Protein AF-A0A2M8PJW2-F1 (afdb_monomer_lite)

Secondary structure (DSSP, 8-state):
-HHHHHHHHHHHHHHHHHHHT-----GGGT----TTTSSSPPHHHHHHHHHHHHHHHHHHHHT-

Sequence (64 aa):
GAEAKSLELGQAYQAVAERQGVYFLDAGQHIRSDDADGIHLDAQAHITLGKAVAQTVLSIFAAT

pLDDT: mean 95.23, std 7.96, range [52.56, 98.81]

Radius of gyration: 13.6 Å; chains: 1; bounding box: 30×27×31 Å

Foldseek 3Di:
DVVVVVVCVQVVVVVVCVVVVHDDDDLVVFAFDDPPPRPHHDPVSVVRSVVSVVVSVVV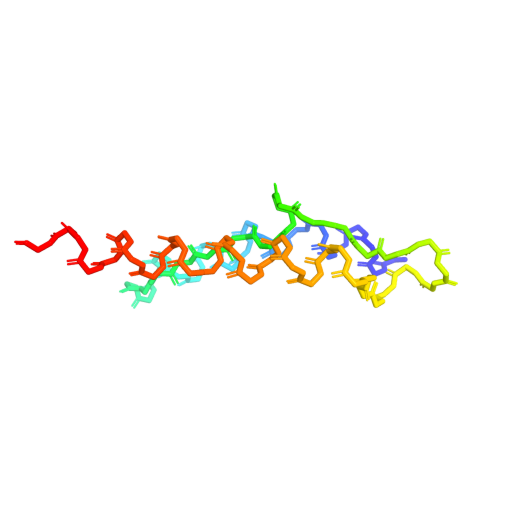VVVVD

Structure (mmCIF, N/CA/C/O backbone):
data_AF-A0A2M8PJW2-F1
#
_entry.id   AF-A0A2M8PJW2-F1
#
loop_
_atom_site.group_PDB
_atom_site.id
_atom_site.type_symbol
_atom_site.label_atom_id
_atom_site.label_alt_id
_atom_site.label_comp_id
_atom_site.label_asym_id
_atom_site.label_entity_id
_atom_site.label_seq_id
_atom_site.pdbx_PDB_ins_code
_atom_site.Cartn_x
_atom_site.Cartn_y
_atom_site.Cartn_z
_atom_site.occupancy
_atom_site.B_iso_or_equiv
_atom_site.auth_seq_id
_atom_site.auth_comp_id
_atom_site.auth_asym_id
_atom_site.auth_atom_id
_atom_site.pdbx_PDB_model_num
ATOM 1 N N . GLY A 1 1 ? 7.785 -16.725 -13.379 1.00 66.69 1 GLY A N 1
ATOM 2 C CA . GLY A 1 1 ? 6.901 -17.490 -12.474 1.00 66.69 1 GLY A CA 1
ATOM 3 C C . GLY A 1 1 ? 6.527 -16.763 -11.185 1.00 66.69 1 GLY A C 1
ATOM 4 O O . GLY A 1 1 ? 5.577 -17.197 -10.551 1.00 66.69 1 GLY A O 1
ATOM 5 N N . ALA A 1 2 ? 7.248 -15.708 -10.775 1.00 87.81 2 ALA A N 1
ATOM 6 C CA . ALA A 1 2 ? 6.923 -14.941 -9.567 1.00 87.81 2 ALA A CA 1
ATOM 7 C C . ALA A 1 2 ? 5.789 -13.920 -9.786 1.00 87.81 2 ALA A C 1
ATOM 9 O O . ALA A 1 2 ? 4.914 -13.824 -8.940 1.00 87.81 2 ALA A O 1
ATOM 10 N N . GLU A 1 3 ? 5.752 -13.252 -10.943 1.00 89.88 3 GLU A N 1
ATOM 11 C CA . GLU A 1 3 ? 4.747 -12.226 -11.278 1.00 89.88 3 GLU A CA 1
ATOM 12 C C . GLU A 1 3 ? 3.297 -12.733 -11.201 1.00 89.88 3 GLU A C 1
ATOM 14 O O . GLU A 1 3 ? 2.473 -12.166 -10.494 1.00 89.88 3 GLU A O 1
ATOM 19 N N . ALA A 1 4 ? 2.982 -13.856 -11.856 1.00 93.81 4 ALA A N 1
ATOM 20 C CA . ALA A 1 4 ? 1.632 -14.425 -11.802 1.00 93.81 4 ALA A CA 1
ATOM 21 C C . ALA A 1 4 ? 1.173 -14.702 -10.358 1.00 93.81 4 ALA A C 1
ATOM 23 O O . ALA A 1 4 ? 0.035 -14.423 -10.007 1.00 93.81 4 ALA A O 1
ATOM 24 N N . LYS A 1 5 ? 2.088 -15.172 -9.498 1.00 95.56 5 LYS A N 1
ATOM 25 C CA . LYS A 1 5 ? 1.799 -15.413 -8.079 1.00 95.56 5 LYS A CA 1
ATOM 26 C C . LYS A 1 5 ? 1.665 -14.116 -7.287 1.00 95.56 5 LYS A C 1
ATOM 28 O O . LYS A 1 5 ? 0.853 -14.058 -6.372 1.00 95.56 5 LYS A O 1
ATOM 33 N N . SER A 1 6 ? 2.452 -13.083 -7.600 1.00 95.69 6 SER A N 1
ATOM 34 C CA . SER A 1 6 ? 2.354 -11.806 -6.890 1.00 95.69 6 SER A CA 1
ATOM 35 C C . SER A 1 6 ? 1.009 -11.124 -7.129 1.00 95.69 6 SER A C 1
ATOM 37 O O . SER A 1 6 ? 0.490 -10.503 -6.209 1.00 95.69 6 SER A O 1
ATOM 39 N N . LEU A 1 7 ? 0.410 -11.302 -8.313 1.00 95.69 7 LEU A N 1
ATOM 40 C CA . LEU A 1 7 ? -0.932 -10.789 -8.620 1.00 95.69 7 LEU A CA 1
ATOM 41 C C . LEU A 1 7 ? -2.033 -11.423 -7.750 1.00 95.69 7 LEU A C 1
ATOM 43 O O . LEU A 1 7 ? -3.065 -10.801 -7.519 1.00 95.69 7 LEU A O 1
ATOM 47 N N . GLU A 1 8 ? -1.813 -12.629 -7.224 1.00 97.56 8 GLU A N 1
ATOM 48 C CA . GLU A 1 8 ? -2.764 -13.321 -6.341 1.00 97.56 8 GLU A CA 1
ATOM 49 C C . GLU A 1 8 ? -2.658 -12.866 -4.870 1.00 97.56 8 GLU A C 1
ATOM 51 O O . GLU A 1 8 ? -3.556 -13.136 -4.066 1.00 97.56 8 GLU A O 1
ATOM 56 N N . LEU A 1 9 ? -1.580 -12.164 -4.490 1.00 97.62 9 LEU A N 1
ATOM 57 C CA . LEU A 1 9 ? -1.312 -11.813 -3.090 1.00 97.62 9 LEU A CA 1
ATOM 58 C C . LEU A 1 9 ? -2.348 -10.856 -2.500 1.00 97.62 9 LEU A C 1
ATOM 60 O O . LEU A 1 9 ? -2.671 -10.996 -1.321 1.00 97.62 9 LEU A O 1
ATOM 64 N N . GLY A 1 10 ? -2.890 -9.927 -3.294 1.00 98.19 10 GLY A N 1
ATOM 65 C CA . GLY A 1 10 ? -3.915 -8.986 -2.832 1.00 98.19 10 GLY A CA 1
ATOM 66 C C . GLY A 1 10 ? -5.139 -9.720 -2.277 1.00 98.19 10 GLY A C 1
ATOM 67 O O . GLY A 1 10 ? -5.498 -9.555 -1.110 1.00 98.19 10 GLY A O 1
ATOM 68 N N . GLN A 1 11 ? -5.710 -10.632 -3.069 1.00 98.31 11 GLN A N 1
ATOM 69 C CA . GLN A 1 11 ? -6.848 -11.452 -2.646 1.00 98.31 11 GLN A CA 1
ATOM 70 C C . GLN A 1 11 ? -6.483 -12.392 -1.487 1.00 98.31 11 GLN A C 1
ATOM 72 O O . GLN A 1 11 ? -7.263 -12.556 -0.545 1.00 98.31 11 GLN A O 1
ATOM 77 N N . ALA A 1 12 ? -5.297 -13.007 -1.529 1.00 98.50 12 ALA A N 1
ATOM 78 C CA . ALA A 1 12 ? -4.859 -13.920 -0.479 1.00 98.50 12 ALA A CA 1
ATOM 79 C C . ALA A 1 12 ? -4.729 -13.216 0.883 1.00 98.50 12 ALA A C 1
ATOM 81 O O . ALA A 1 12 ? -5.179 -13.754 1.897 1.00 98.50 12 ALA A O 1
ATOM 82 N N . TYR A 1 13 ? -4.152 -12.011 0.917 1.00 98.69 13 TYR A N 1
ATOM 83 C CA . TYR A 1 13 ? -3.988 -11.240 2.151 1.00 98.69 13 TYR A CA 1
ATOM 84 C C . TYR A 1 13 ? -5.295 -10.621 2.634 1.00 98.69 13 TYR A C 1
A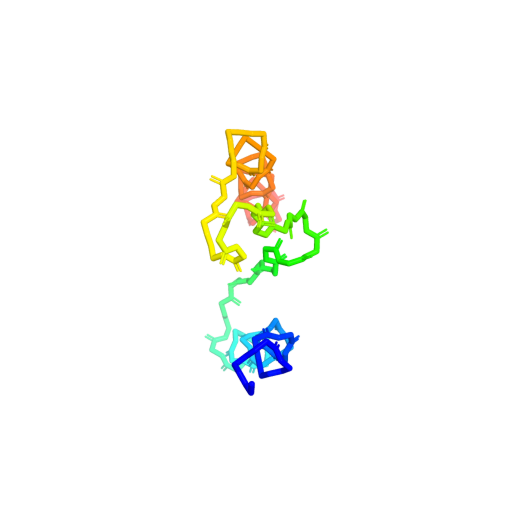TOM 86 O O . TYR A 1 13 ? -5.519 -10.607 3.845 1.00 98.69 13 TYR A O 1
ATOM 94 N N . GLN A 1 14 ? -6.194 -10.214 1.735 1.00 98.62 14 GLN A N 1
ATOM 95 C CA . GLN A 1 14 ? -7.546 -9.817 2.127 1.00 98.62 14 GLN A CA 1
ATOM 96 C C . GLN A 1 14 ? -8.243 -10.944 2.904 1.00 98.62 14 GLN A C 1
ATOM 98 O O . GLN A 1 14 ? -8.727 -10.729 4.014 1.00 98.62 14 GLN A O 1
ATOM 103 N N . ALA A 1 15 ? -8.206 -12.173 2.379 1.00 98.69 15 ALA A N 1
ATOM 104 C CA . ALA A 1 15 ? -8.812 -13.327 3.039 1.00 98.69 15 ALA A CA 1
ATOM 105 C C . ALA A 1 15 ? -8.156 -13.667 4.393 1.00 98.69 15 ALA A C 1
ATOM 107 O O . ALA A 1 15 ? -8.780 -14.305 5.244 1.00 98.69 15 ALA A O 1
ATOM 108 N N . VAL A 1 16 ? -6.884 -13.312 4.606 1.00 98.69 16 VAL A N 1
ATOM 109 C CA . VAL A 1 16 ? -6.224 -13.433 5.918 1.00 98.69 16 VAL A CA 1
ATOM 110 C C . VAL A 1 16 ? -6.713 -12.338 6.861 1.00 98.69 16 VAL A C 1
ATOM 112 O O . VAL A 1 16 ? -7.065 -12.638 7.998 1.00 98.69 16 VAL A O 1
ATOM 115 N N . ALA A 1 17 ? -6.775 -11.091 6.400 1.00 98.69 17 ALA A N 1
ATOM 116 C CA . ALA A 1 17 ? -7.204 -9.961 7.213 1.00 98.69 17 ALA A CA 1
ATOM 117 C C . ALA A 1 17 ? -8.645 -10.121 7.718 1.00 98.69 17 ALA A C 1
ATOM 119 O O . ALA A 1 17 ? -8.899 -9.935 8.908 1.00 98.69 17 ALA A O 1
ATOM 120 N N . GLU A 1 18 ? -9.549 -10.586 6.851 1.00 98.44 18 GLU A N 1
ATOM 121 C CA . GLU A 1 18 ? -10.931 -10.928 7.206 1.00 98.44 18 GLU A CA 1
ATOM 122 C C . GLU A 1 18 ? -10.990 -11.996 8.309 1.00 98.44 18 GLU A C 1
ATOM 124 O O . GLU A 1 18 ? -11.710 -11.836 9.293 1.00 98.44 18 GLU A O 1
ATOM 129 N N . ARG A 1 19 ? -10.184 -13.061 8.194 1.00 98.62 19 ARG A N 1
ATOM 130 C CA . ARG A 1 19 ? -10.108 -14.130 9.208 1.00 98.62 19 ARG A CA 1
ATOM 131 C C . ARG A 1 19 ? -9.552 -13.652 10.545 1.00 98.62 19 ARG A C 1
ATOM 133 O O . ARG A 1 19 ? -9.965 -14.152 11.586 1.00 98.62 19 ARG A O 1
ATOM 140 N N . GLN A 1 20 ? -8.621 -12.707 10.510 1.00 98.62 20 GLN A N 1
ATOM 141 C CA . GLN A 1 20 ? -7.962 -12.175 11.700 1.00 98.62 20 GLN A CA 1
ATOM 142 C C . GLN A 1 20 ? -8.704 -10.978 12.314 1.00 98.62 20 GLN A C 1
ATOM 144 O O . GLN A 1 20 ? -8.314 -10.526 13.388 1.00 98.62 20 GLN A O 1
ATOM 149 N N . GLY A 1 21 ? -9.750 -10.460 11.660 1.00 97.94 21 GLY A N 1
ATOM 150 C CA . GLY A 1 21 ? -10.467 -9.269 12.115 1.00 97.94 21 GLY A CA 1
ATOM 151 C C . GLY A 1 21 ? -9.601 -8.006 12.103 1.00 97.94 21 GLY A C 1
ATOM 152 O O . GLY A 1 21 ? -9.747 -7.155 12.977 1.00 97.94 21 GLY A O 1
ATOM 153 N N . VAL A 1 22 ? -8.672 -7.897 11.148 1.00 98.19 22 VAL A N 1
ATOM 154 C CA . VAL A 1 22 ? -7.790 -6.730 10.987 1.00 98.19 22 VAL A CA 1
ATOM 155 C C . VAL A 1 22 ? -8.075 -6.008 9.674 1.00 98.19 22 VAL A C 1
ATOM 157 O O . VAL A 1 22 ? -8.622 -6.578 8.734 1.00 98.19 22 VAL A O 1
ATOM 160 N N . TYR A 1 23 ? -7.687 -4.738 9.604 1.00 98.19 23 TYR A N 1
ATOM 161 C CA . TYR A 1 23 ? -7.823 -3.937 8.392 1.00 98.19 23 TYR A CA 1
ATOM 162 C C . TYR A 1 23 ? -6.806 -4.341 7.320 1.00 98.19 23 TYR A C 1
ATOM 164 O O . TYR A 1 23 ? -5.716 -4.828 7.626 1.00 98.19 23 TYR A O 1
ATOM 172 N N . PHE A 1 24 ? -7.154 -4.099 6.057 1.00 98.38 24 PHE A N 1
ATOM 173 C CA . PHE A 1 24 ? -6.349 -4.464 4.894 1.00 98.38 24 PHE A CA 1
ATOM 174 C C . PHE A 1 24 ? -6.358 -3.362 3.832 1.00 98.38 24 PHE A C 1
ATOM 176 O O . PHE A 1 24 ? -7.346 -2.646 3.678 1.00 98.38 24 PHE A O 1
ATOM 183 N N . LEU A 1 25 ? -5.252 -3.260 3.094 1.00 98.56 25 LEU A N 1
ATOM 184 C CA . LEU A 1 25 ? -5.081 -2.408 1.922 1.00 98.56 25 LEU A CA 1
ATOM 185 C C . LEU A 1 25 ? -4.302 -3.190 0.859 1.00 98.56 25 LEU A C 1
ATOM 187 O O . LEU A 1 25 ? -3.184 -3.634 1.127 1.00 98.56 25 LEU A O 1
ATOM 191 N N . ASP A 1 26 ? -4.856 -3.307 -0.347 1.00 98.50 26 ASP A N 1
ATOM 192 C CA . ASP A 1 26 ? -4.133 -3.845 -1.502 1.00 98.50 26 ASP A CA 1
ATOM 193 C C . ASP A 1 26 ? -3.371 -2.721 -2.217 1.00 98.50 26 ASP A C 1
ATOM 195 O O . ASP A 1 26 ? -3.954 -1.907 -2.935 1.00 98.50 26 ASP A O 1
ATOM 199 N N . ALA A 1 27 ? -2.049 -2.682 -2.037 1.00 98.19 27 ALA A N 1
ATOM 200 C CA . ALA A 1 27 ? -1.191 -1.704 -2.701 1.00 98.19 27 ALA A CA 1
ATOM 201 C C . ALA A 1 27 ? -1.263 -1.802 -4.237 1.00 98.19 27 ALA A C 1
ATOM 203 O O . ALA A 1 27 ? -1.169 -0.773 -4.909 1.00 98.19 27 ALA A O 1
ATOM 204 N N . GLY A 1 28 ? -1.486 -2.999 -4.792 1.00 97.25 28 GLY A N 1
ATOM 205 C CA . GLY A 1 28 ? -1.555 -3.234 -6.237 1.00 97.25 28 GLY A CA 1
ATOM 206 C C . GLY A 1 28 ? -2.731 -2.537 -6.928 1.00 97.25 28 GLY A C 1
ATOM 207 O O . GLY A 1 28 ? -2.679 -2.312 -8.133 1.00 97.25 28 GLY A O 1
ATOM 208 N N . GLN A 1 29 ? -3.758 -2.115 -6.179 1.00 97.94 29 GLN A N 1
ATOM 209 C CA . GLN A 1 29 ? -4.856 -1.292 -6.710 1.00 97.94 29 GLN A CA 1
ATOM 210 C C . GLN A 1 29 ? -4.474 0.188 -6.887 1.00 97.94 29 GLN A C 1
ATOM 212 O O . GLN A 1 29 ? -5.226 0.956 -7.486 1.00 97.94 29 GLN A O 1
ATOM 217 N N . HIS A 1 30 ? -3.327 0.612 -6.349 1.00 98.25 30 HIS A N 1
ATOM 218 C CA . HIS A 1 30 ? -2.908 2.016 -6.323 1.00 98.25 30 HIS A CA 1
ATOM 219 C C . HIS A 1 30 ? -1.611 2.282 -7.087 1.00 98.25 30 HIS A C 1
ATOM 221 O O . HIS A 1 30 ? -1.389 3.408 -7.534 1.00 98.25 30 HIS A O 1
ATOM 227 N N . ILE A 1 31 ? -0.736 1.281 -7.193 1.00 98.06 31 ILE A N 1
ATOM 228 C CA . ILE A 1 31 ? 0.627 1.430 -7.707 1.00 98.06 31 ILE A CA 1
ATOM 229 C C . ILE A 1 31 ? 1.090 0.186 -8.473 1.00 98.06 31 ILE A C 1
ATOM 231 O O . ILE A 1 31 ? 0.521 -0.895 -8.348 1.00 98.06 31 ILE A O 1
ATOM 235 N N . ARG A 1 32 ? 2.187 0.344 -9.217 1.00 96.81 32 ARG A N 1
ATOM 236 C CA . ARG A 1 32 ? 2.941 -0.730 -9.868 1.00 96.81 32 ARG A CA 1
ATOM 237 C C . ARG A 1 32 ? 4.434 -0.521 -9.597 1.00 96.81 32 ARG A C 1
ATOM 239 O O . ARG A 1 32 ? 4.858 0.621 -9.420 1.00 96.81 32 ARG A O 1
ATOM 246 N N . SER A 1 33 ? 5.210 -1.603 -9.589 1.00 96.25 33 SER A N 1
ATOM 247 C CA . SER A 1 33 ? 6.671 -1.524 -9.662 1.00 96.25 33 SER A CA 1
ATOM 248 C C . SER A 1 33 ? 7.133 -0.825 -10.944 1.00 96.25 33 SER A C 1
ATOM 250 O O . SER A 1 33 ? 6.427 -0.815 -11.961 1.00 96.25 33 SER A O 1
ATOM 252 N N . ASP A 1 34 ? 8.301 -0.200 -10.875 1.00 92.94 34 ASP A N 1
ATOM 253 C CA . ASP A 1 34 ? 8.894 0.505 -11.999 1.00 92.94 34 ASP A CA 1
ATOM 254 C C . ASP A 1 34 ? 9.288 -0.452 -13.136 1.00 92.94 34 ASP A C 1
ATOM 256 O O . ASP A 1 34 ? 9.324 -1.674 -12.982 1.00 92.94 34 ASP A O 1
ATOM 260 N N . ASP A 1 35 ? 9.561 0.111 -14.312 1.00 91.69 35 ASP A N 1
ATOM 261 C CA . ASP A 1 35 ? 10.035 -0.663 -15.464 1.00 91.69 35 ASP A CA 1
ATOM 262 C C . ASP A 1 35 ? 11.547 -0.936 -15.424 1.00 91.69 35 ASP A C 1
ATOM 264 O O . ASP A 1 35 ? 12.059 -1.640 -16.295 1.00 91.69 35 ASP A O 1
ATOM 268 N N . ALA A 1 36 ? 12.276 -0.369 -14.455 1.00 92.62 36 ALA A N 1
ATOM 269 C CA . ALA A 1 36 ? 13.726 -0.498 -14.382 1.00 92.62 36 ALA A CA 1
ATOM 270 C C . ALA A 1 36 ? 14.126 -1.912 -13.953 1.00 92.62 36 ALA A C 1
ATOM 272 O O . ALA A 1 36 ? 15.021 -2.503 -14.564 1.00 92.62 36 ALA A O 1
ATOM 273 N N . ASP A 1 37 ? 13.449 -2.465 -12.943 1.00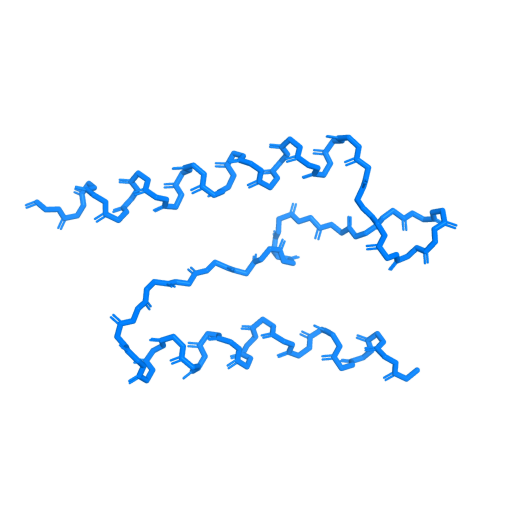 92.12 37 ASP A N 1
ATOM 274 C CA . ASP A 1 37 ? 13.657 -3.854 -12.524 1.00 92.12 37 ASP A CA 1
ATOM 275 C C . ASP A 1 37 ? 12.374 -4.655 -12.266 1.00 92.12 37 ASP A C 1
ATOM 277 O O . ASP A 1 37 ? 12.452 -5.868 -12.044 1.00 92.12 37 ASP A O 1
ATOM 281 N N . GLY A 1 38 ? 11.196 -4.025 -12.342 1.00 92.19 38 GLY A N 1
ATOM 282 C CA . GLY A 1 38 ? 9.918 -4.703 -12.120 1.00 92.19 38 GLY A CA 1
ATOM 283 C C . GLY A 1 38 ? 9.683 -5.110 -10.664 1.00 92.19 38 GLY A C 1
ATOM 284 O O . GLY A 1 38 ? 8.759 -5.879 -10.393 1.00 92.19 38 GLY A O 1
ATOM 285 N N . ILE A 1 39 ? 10.505 -4.626 -9.729 1.00 93.31 39 ILE A N 1
ATOM 286 C CA . ILE A 1 39 ? 10.468 -4.965 -8.304 1.00 93.31 39 ILE A CA 1
ATOM 287 C C . ILE A 1 39 ? 10.286 -3.695 -7.471 1.00 93.31 39 ILE A C 1
ATOM 289 O O . ILE A 1 39 ? 9.340 -3.624 -6.681 1.00 93.31 39 ILE A O 1
ATOM 293 N N . HIS A 1 40 ? 11.145 -2.691 -7.645 1.00 96.56 40 HIS A N 1
ATOM 294 C CA . HIS A 1 40 ? 11.128 -1.471 -6.840 1.00 96.56 40 HIS A CA 1
ATOM 295 C C . HIS A 1 40 ? 10.073 -0.470 -7.309 1.00 96.56 40 HIS A C 1
ATOM 297 O O . HIS A 1 40 ? 9.494 -0.583 -8.384 1.00 96.56 40 HIS A O 1
ATOM 303 N N . LEU A 1 41 ? 9.782 0.501 -6.447 1.00 98.12 41 LEU A N 1
ATOM 304 C CA . LEU A 1 41 ? 8.862 1.591 -6.737 1.00 98.12 41 LEU A CA 1
ATOM 305 C C . LEU A 1 41 ? 9.655 2.838 -7.108 1.00 98.12 41 LEU A C 1
ATOM 307 O O . LEU A 1 41 ? 10.661 3.155 -6.472 1.00 98.12 41 LEU A O 1
ATOM 311 N N . ASP A 1 42 ? 9.140 3.600 -8.066 1.00 97.69 42 ASP A N 1
ATOM 312 C CA . ASP A 1 42 ? 9.639 4.944 -8.307 1.00 97.69 42 ASP A CA 1
ATOM 313 C C . ASP A 1 42 ? 9.135 5.939 -7.239 1.00 97.69 42 ASP A C 1
ATOM 315 O O . ASP A 1 42 ? 8.302 5.640 -6.370 1.00 97.69 42 ASP A O 1
ATOM 319 N N . ALA A 1 43 ? 9.642 7.172 -7.304 1.00 97.81 43 ALA A N 1
ATOM 320 C CA . ALA A 1 43 ? 9.271 8.224 -6.362 1.00 97.81 43 ALA A CA 1
ATOM 321 C C . ALA A 1 43 ? 7.764 8.550 -6.385 1.00 97.81 43 ALA A C 1
ATOM 323 O O . ALA A 1 43 ? 7.180 8.849 -5.340 1.00 97.81 43 ALA A O 1
ATOM 324 N N . GLN A 1 44 ? 7.117 8.489 -7.551 1.00 97.94 44 GLN A N 1
ATOM 325 C CA . GLN A 1 44 ? 5.702 8.823 -7.687 1.00 97.94 44 GLN A CA 1
ATOM 326 C C . GLN A 1 44 ? 4.814 7.722 -7.097 1.00 97.94 44 GLN A C 1
ATOM 328 O O . GLN A 1 44 ? 3.842 8.035 -6.403 1.00 97.94 44 GLN A O 1
ATOM 333 N N . ALA A 1 45 ? 5.166 6.454 -7.305 1.00 98.44 45 ALA A N 1
ATOM 334 C CA . ALA A 1 45 ? 4.516 5.302 -6.696 1.00 98.44 45 ALA A CA 1
ATOM 335 C C . ALA A 1 45 ? 4.639 5.343 -5.167 1.00 98.44 45 ALA A C 1
ATOM 337 O O . ALA A 1 45 ? 3.638 5.162 -4.471 1.00 98.44 45 ALA A O 1
ATOM 338 N N . HIS A 1 46 ? 5.810 5.695 -4.624 1.00 98.56 46 HIS A N 1
ATOM 339 C CA . HIS A 1 46 ? 5.967 5.905 -3.181 1.00 98.56 46 HIS A CA 1
ATOM 340 C C . HIS A 1 46 ? 5.020 6.982 -2.630 1.00 98.56 46 HIS A C 1
ATOM 342 O O . HIS A 1 46 ? 4.365 6.766 -1.606 1.00 98.56 46 HIS A O 1
ATOM 348 N N . ILE A 1 47 ? 4.900 8.126 -3.312 1.00 98.75 47 ILE A N 1
ATOM 349 C CA . ILE A 1 47 ? 3.994 9.210 -2.900 1.00 98.75 47 ILE A CA 1
ATOM 350 C C . 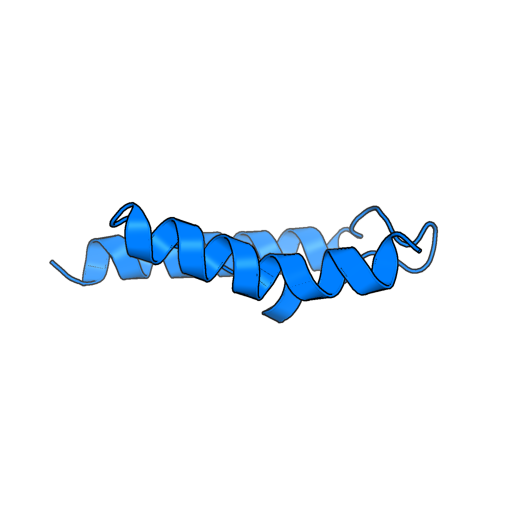ILE A 1 47 ? 2.530 8.752 -2.956 1.00 98.75 47 ILE A C 1
ATOM 352 O O . ILE A 1 47 ? 1.764 9.016 -2.024 1.00 98.75 47 ILE A O 1
ATOM 356 N N . THR A 1 48 ? 2.129 8.075 -4.034 1.00 98.81 48 THR A N 1
ATOM 357 C CA . THR A 1 48 ? 0.763 7.564 -4.210 1.00 98.81 48 THR A CA 1
ATOM 358 C C . THR A 1 48 ? 0.409 6.545 -3.129 1.00 98.81 48 THR A C 1
ATOM 360 O O . THR A 1 48 ? -0.635 6.677 -2.487 1.00 98.81 48 THR A O 1
ATOM 363 N N . LEU A 1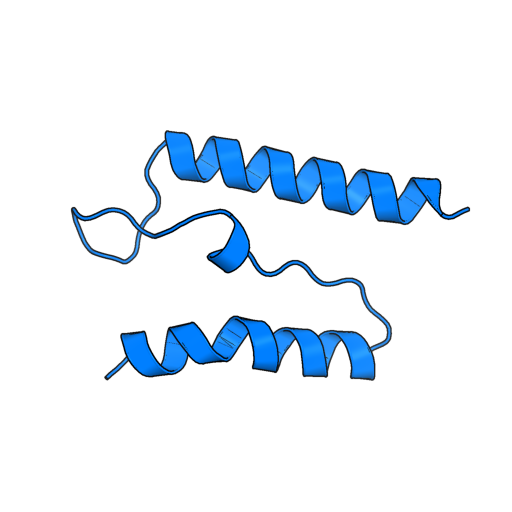 49 ? 1.299 5.585 -2.859 1.00 98.75 49 LEU A N 1
ATOM 364 C CA . LEU A 1 49 ? 1.095 4.580 -1.818 1.00 98.75 49 LEU A CA 1
ATOM 365 C C . LEU A 1 49 ? 0.985 5.222 -0.430 1.00 98.75 49 LEU A C 1
ATOM 367 O O . LEU A 1 49 ? 0.075 4.890 0.326 1.00 98.75 49 LEU A O 1
ATOM 371 N N . GLY A 1 50 ? 1.848 6.192 -0.111 1.00 98.75 50 GLY A N 1
ATOM 372 C CA . GLY A 1 50 ? 1.790 6.914 1.163 1.00 98.75 50 GLY A CA 1
ATOM 373 C C . GLY A 1 50 ? 0.445 7.612 1.395 1.00 98.75 50 GLY A C 1
ATOM 374 O O . GLY A 1 50 ? -0.114 7.532 2.489 1.00 98.75 50 GLY A O 1
ATOM 375 N N . LYS A 1 51 ? -0.124 8.238 0.355 1.00 98.81 51 LYS A N 1
ATOM 376 C CA . LYS A 1 51 ? -1.461 8.856 0.421 1.00 98.81 51 LYS A CA 1
ATOM 377 C C . LYS A 1 51 ? -2.570 7.819 0.615 1.00 98.81 51 LYS A C 1
ATOM 379 O O . LYS A 1 51 ? -3.460 8.048 1.430 1.00 98.81 51 LYS A O 1
ATOM 384 N N . ALA A 1 52 ? -2.509 6.689 -0.092 1.00 98.75 52 ALA A N 1
ATOM 385 C CA . ALA A 1 52 ? -3.487 5.608 0.046 1.00 98.75 52 ALA A CA 1
ATOM 386 C C . ALA A 1 52 ? -3.478 5.008 1.464 1.00 98.75 52 ALA A C 1
ATOM 388 O O . ALA A 1 52 ? -4.536 4.825 2.070 1.00 98.75 52 ALA A O 1
ATOM 389 N N . VAL A 1 53 ? -2.288 4.789 2.035 1.00 98.62 53 VAL A N 1
ATOM 390 C CA . VAL A 1 53 ? -2.129 4.336 3.425 1.00 98.62 53 VAL A CA 1
ATOM 391 C C . VAL A 1 53 ? -2.705 5.362 4.398 1.00 98.62 53 VAL A C 1
ATOM 393 O O . VAL A 1 53 ? -3.524 5.000 5.240 1.00 98.62 53 VAL A O 1
ATOM 396 N N . ALA A 1 54 ? -2.339 6.642 4.266 1.00 98.56 54 ALA A N 1
ATOM 397 C CA . ALA A 1 54 ? -2.843 7.697 5.145 1.00 98.56 54 ALA A CA 1
ATOM 398 C C . ALA A 1 54 ? -4.378 7.785 5.115 1.00 98.56 54 ALA A C 1
ATOM 400 O O . ALA A 1 54 ? -5.012 7.833 6.168 1.00 98.56 54 ALA A O 1
ATOM 401 N N . GLN A 1 55 ? -4.979 7.740 3.923 1.00 98.19 55 GLN A N 1
ATOM 402 C CA . GLN A 1 55 ? -6.433 7.751 3.766 1.00 98.19 55 GLN A CA 1
ATOM 403 C C . GLN A 1 55 ? -7.090 6.524 4.412 1.00 98.19 55 GLN A C 1
ATOM 405 O O . GLN A 1 55 ? -8.093 6.669 5.107 1.00 98.19 55 GLN A O 1
ATOM 410 N N . THR A 1 56 ? -6.514 5.335 4.224 1.00 97.50 56 THR A N 1
ATOM 411 C CA . THR A 1 56 ? -7.029 4.089 4.815 1.00 97.50 56 THR A CA 1
ATOM 412 C C . THR A 1 56 ? -7.014 4.159 6.338 1.00 97.50 56 THR A C 1
ATOM 414 O O . THR A 1 56 ? -8.012 3.859 6.987 1.00 97.50 56 THR A O 1
ATOM 417 N N . VAL A 1 57 ? -5.905 4.622 6.917 1.00 97.75 57 VAL A N 1
ATOM 418 C CA . VAL A 1 57 ? -5.767 4.790 8.367 1.00 97.75 57 VAL A CA 1
ATOM 419 C C . VAL A 1 57 ? -6.771 5.810 8.899 1.00 97.75 57 VAL A C 1
ATOM 421 O O . VAL A 1 57 ? -7.435 5.539 9.894 1.00 97.75 57 VAL A O 1
ATOM 424 N N . LEU A 1 58 ? -6.951 6.951 8.229 1.00 97.88 58 LEU A N 1
ATOM 425 C CA . LEU A 1 58 ? -7.965 7.931 8.627 1.00 97.88 58 LEU A CA 1
ATOM 426 C C . LEU A 1 58 ? -9.377 7.331 8.615 1.00 97.88 58 LEU A C 1
ATOM 428 O O . LEU A 1 58 ? -10.132 7.554 9.557 1.00 97.88 58 LEU A O 1
ATOM 432 N N . SER A 1 59 ? -9.724 6.532 7.602 1.00 96.44 59 SER A N 1
ATOM 433 C CA . SER A 1 59 ? -11.026 5.858 7.521 1.00 96.44 59 SER A CA 1
ATOM 434 C C . SER A 1 59 ? -11.256 4.850 8.651 1.00 96.44 59 SER A C 1
ATOM 436 O O . SER A 1 59 ? -12.379 4.744 9.136 1.00 96.44 59 SER A O 1
ATOM 438 N N . ILE A 1 60 ? -10.207 4.162 9.113 1.00 96.56 60 ILE A N 1
ATOM 439 C CA . ILE A 1 60 ? -10.275 3.249 10.267 1.00 96.56 60 ILE A CA 1
ATOM 440 C C . ILE A 1 60 ? -10.703 3.992 11.540 1.00 96.56 60 ILE A C 1
ATOM 442 O O . ILE A 1 60 ? -11.519 3.483 12.302 1.00 96.56 60 ILE A O 1
ATOM 446 N N . PHE A 1 61 ? -10.181 5.199 11.763 1.00 94.69 61 PHE A N 1
ATOM 447 C CA . PHE A 1 61 ? -10.499 5.997 12.952 1.00 94.69 61 PHE A CA 1
ATOM 448 C C . PHE A 1 61 ? -11.749 6.874 12.794 1.00 94.69 61 PHE A C 1
ATOM 450 O O . PHE A 1 61 ? -12.362 7.251 13.789 1.00 94.69 61 PHE A O 1
ATOM 457 N N . ALA A 1 62 ? -12.151 7.203 11.565 1.00 90.81 62 ALA A N 1
ATOM 458 C CA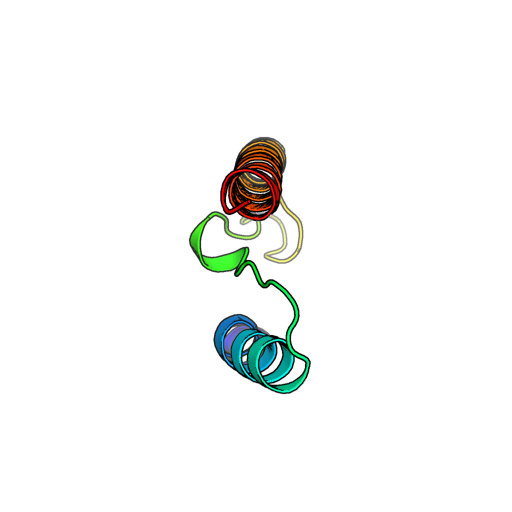 . ALA A 1 62 ? -13.370 7.967 11.299 1.00 90.81 62 ALA A CA 1
ATOM 459 C C . ALA A 1 62 ? -14.656 7.134 11.455 1.00 90.81 62 ALA A C 1
ATOM 461 O O . ALA A 1 62 ? -15.737 7.705 11.545 1.00 90.81 62 ALA A O 1
ATOM 462 N N . ALA A 1 63 ? -14.552 5.802 11.482 1.00 65.88 63 ALA A N 1
ATOM 463 C CA . ALA A 1 63 ? -15.676 4.880 11.661 1.00 65.88 63 ALA A CA 1
ATOM 464 C C . ALA A 1 63 ? -16.069 4.652 13.141 1.00 65.88 63 ALA A C 1
ATOM 466 O O . ALA A 1 63 ? -16.726 3.657 13.451 1.00 65.88 63 ALA A O 1
ATOM 467 N N . THR A 1 64 ? -15.662 5.560 14.036 1.00 52.56 64 THR A N 1
ATOM 468 C CA . THR A 1 64 ? -15.999 5.566 15.472 1.00 52.56 64 THR A CA 1
ATOM 469 C C . THR A 1 64 ? -17.068 6.607 15.765 1.00 52.56 64 THR A C 1
ATOM 471 O O . THR A 1 64 ? -17.938 6.323 16.616 1.00 52.56 64 THR A O 1
#